Protein AF-A0A2N0QKS2-F1 (afdb_monomer_lite)

Foldseek 3Di:
DVVVLVVLVVLCVDPVCVCSLVVQLVDEDEEEEEEAPPCVPVVVVVVVVVVVSCVVSNHHDHYYAYAHDDDPPRSVVGPVRVVVVVVVVVVVVVVVVVVVVD

Structure (mmCIF, N/CA/C/O backbone):
data_AF-A0A2N0QKS2-F1
#
_entry.id   AF-A0A2N0QKS2-F1
#
loop_
_atom_site.group_PDB
_atom_site.id
_atom_site.type_symbol
_atom_site.label_atom_id
_atom_site.label_alt_id
_atom_site.label_comp_id
_atom_site.label_asym_id
_atom_site.label_entity_id
_atom_site.label_seq_id
_atom_site.pdbx_PDB_ins_code
_atom_site.Cartn_x
_atom_site.Cartn_y
_atom_site.Cartn_z
_atom_site.occupancy
_atom_site.B_iso_or_equiv
_atom_site.auth_seq_id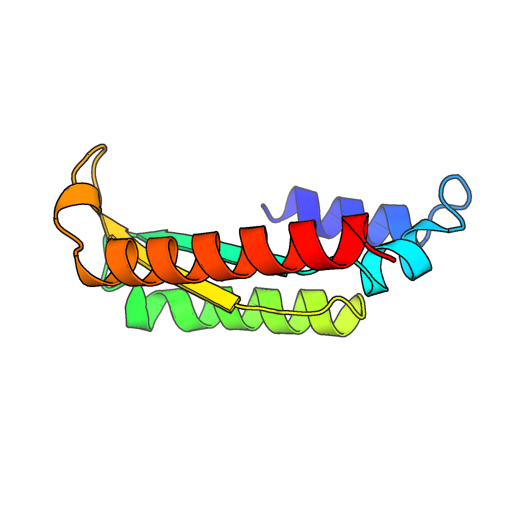
_atom_site.auth_comp_id
_atom_site.auth_asym_id
_atom_site.auth_atom_id
_atom_site.pdbx_PDB_model_num
ATOM 1 N N . MET A 1 1 ? -2.528 11.658 -5.641 1.00 73.00 1 MET A N 1
ATOM 2 C CA . MET A 1 1 ? -2.189 10.320 -6.180 1.00 73.00 1 MET A CA 1
ATOM 3 C C . MET A 1 1 ? -2.278 10.232 -7.700 1.00 73.00 1 MET A C 1
ATOM 5 O O . MET A 1 1 ? -1.273 9.865 -8.289 1.00 73.00 1 MET A O 1
ATOM 9 N N . LYS A 1 2 ? -3.390 10.608 -8.359 1.00 79.94 2 LYS A N 1
ATOM 10 C CA . LYS A 1 2 ? -3.514 10.517 -9.835 1.00 79.94 2 LYS A CA 1
ATOM 11 C C . LYS A 1 2 ? -2.339 11.149 -10.598 1.00 79.94 2 LYS A C 1
ATOM 13 O O . LYS A 1 2 ? -1.705 10.478 -11.403 1.00 79.94 2 LYS A O 1
ATOM 18 N N . ASN A 1 3 ? -1.964 12.372 -10.221 1.00 81.44 3 ASN A N 1
ATOM 19 C CA . ASN A 1 3 ? -0.824 13.079 -10.816 1.00 81.44 3 ASN A CA 1
ATOM 20 C C . ASN A 1 3 ? 0.511 12.330 -10.669 1.00 81.44 3 ASN A C 1
ATOM 22 O O . ASN A 1 3 ? 1.390 12.492 -11.504 1.00 81.44 3 ASN A O 1
ATOM 26 N N . MET A 1 4 ? 0.685 11.531 -9.611 1.00 81.19 4 MET A N 1
ATOM 27 C CA . MET A 1 4 ? 1.908 10.753 -9.401 1.00 81.19 4 MET A CA 1
ATOM 28 C C . MET A 1 4 ? 1.990 9.599 -10.401 1.00 81.19 4 MET A C 1
ATOM 30 O O . MET A 1 4 ? 3.010 9.443 -11.060 1.00 81.19 4 MET A O 1
ATOM 34 N N . ILE A 1 5 ? 0.900 8.841 -10.563 1.00 78.75 5 ILE A N 1
ATOM 35 C CA . ILE A 1 5 ? 0.823 7.733 -11.528 1.00 78.75 5 ILE A CA 1
ATOM 36 C C . ILE A 1 5 ? 1.013 8.236 -12.962 1.00 78.75 5 ILE A C 1
ATOM 38 O O . ILE A 1 5 ? 1.756 7.633 -13.738 1.00 78.75 5 ILE A O 1
ATOM 42 N N . ASP A 1 6 ? 0.410 9.376 -13.297 1.00 83.12 6 ASP A N 1
ATOM 43 C CA . ASP A 1 6 ? 0.561 9.981 -14.622 1.00 83.12 6 ASP A CA 1
ATOM 44 C C . ASP A 1 6 ? 2.006 10.408 -14.887 1.00 83.12 6 ASP A C 1
ATOM 46 O O . ASP A 1 6 ? 2.548 10.138 -15.959 1.00 83.12 6 ASP A O 1
ATOM 50 N N . ARG A 1 7 ? 2.663 11.009 -13.888 1.00 85.12 7 ARG A N 1
ATOM 51 C CA . ARG A 1 7 ? 4.071 11.410 -13.984 1.00 85.12 7 ARG A CA 1
ATOM 52 C C . ARG A 1 7 ? 5.013 10.215 -14.083 1.00 85.12 7 ARG A C 1
ATOM 54 O O . ARG A 1 7 ? 5.922 10.259 -14.901 1.00 85.12 7 ARG A O 1
ATOM 61 N N . ILE A 1 8 ? 4.787 9.143 -13.321 1.00 81.25 8 ILE A N 1
ATOM 62 C CA . ILE A 1 8 ? 5.575 7.903 -13.439 1.00 81.25 8 ILE A CA 1
ATOM 63 C C . ILE A 1 8 ? 5.407 7.311 -14.844 1.00 81.25 8 ILE A C 1
ATOM 65 O O . ILE A 1 8 ? 6.390 6.962 -15.494 1.00 81.25 8 ILE A O 1
ATOM 69 N N . SER A 1 9 ? 4.177 7.290 -15.360 1.00 80.56 9 SER A N 1
ATOM 70 C CA . SER A 1 9 ? 3.889 6.813 -16.717 1.00 80.56 9 SER A CA 1
ATOM 71 C C . SER A 1 9 ? 4.581 7.656 -17.794 1.00 80.56 9 SER A C 1
ATOM 73 O O . SER A 1 9 ? 5.026 7.120 -18.808 1.00 80.56 9 SER A O 1
ATOM 75 N N . GLN A 1 10 ? 4.676 8.977 -17.607 1.00 86.38 10 GLN A N 1
ATOM 76 C CA . GLN A 1 10 ? 5.454 9.859 -18.483 1.00 86.38 10 GLN A CA 1
ATOM 77 C C . GLN A 1 10 ? 6.958 9.583 -18.371 1.00 86.38 10 GLN A C 1
ATOM 79 O O . GLN A 1 10 ? 7.607 9.400 -19.396 1.00 86.38 10 GLN A O 1
ATOM 84 N N . ALA A 1 11 ? 7.489 9.484 -17.150 1.00 86.69 11 ALA A N 1
ATOM 85 C CA . ALA A 1 11 ? 8.914 9.290 -16.889 1.00 86.69 11 ALA A CA 1
ATOM 86 C C . ALA A 1 11 ? 9.462 7.982 -17.483 1.00 86.69 11 ALA A C 1
ATOM 88 O O . ALA A 1 11 ? 10.589 7.953 -17.958 1.00 86.69 11 ALA A O 1
ATOM 89 N N . ILE A 1 12 ? 8.658 6.917 -17.531 1.00 86.38 12 ILE A N 1
ATOM 90 C CA . ILE A 1 12 ? 9.046 5.628 -18.138 1.00 86.38 12 ILE A CA 1
ATOM 91 C C . ILE A 1 12 ? 9.318 5.732 -19.643 1.00 86.38 12 ILE A C 1
ATOM 93 O O . ILE A 1 12 ? 10.034 4.901 -20.198 1.00 86.38 12 ILE A O 1
ATOM 97 N N . ARG A 1 13 ? 8.733 6.728 -20.314 1.00 85.88 13 ARG A N 1
ATOM 98 C CA . ARG A 1 13 ? 8.929 6.993 -21.748 1.00 85.88 13 ARG A CA 1
ATOM 99 C C . ARG A 1 13 ? 9.934 8.116 -22.004 1.00 85.88 13 ARG A C 1
ATOM 101 O O . ARG A 1 13 ? 10.206 8.435 -23.158 1.00 85.88 13 ARG A O 1
ATOM 108 N N . ASP A 1 14 ? 10.444 8.736 -20.948 1.00 90.19 14 ASP A N 1
ATOM 109 C CA . ASP A 1 14 ? 11.351 9.867 -21.038 1.00 90.19 14 ASP A CA 1
ATOM 110 C C . ASP A 1 14 ? 12.788 9.367 -21.226 1.00 90.19 14 ASP A C 1
ATOM 112 O O . ASP A 1 14 ? 13.313 8.599 -20.419 1.00 90.19 14 ASP A O 1
ATOM 116 N N . GLN A 1 15 ? 13.440 9.831 -22.292 1.00 89.94 15 GLN A N 1
ATOM 117 C CA . GLN A 1 15 ? 14.808 9.437 -22.637 1.00 89.94 15 GLN A CA 1
ATOM 118 C C . GLN A 1 15 ? 15.835 9.848 -21.574 1.00 89.94 15 GLN A C 1
ATOM 120 O O . GLN A 1 15 ? 16.922 9.279 -21.529 1.00 89.94 15 GLN A O 1
ATOM 125 N N . ARG A 1 16 ? 15.495 10.796 -20.691 1.00 93.25 16 ARG A N 1
ATOM 126 C CA . ARG A 1 16 ? 16.335 11.184 -19.548 1.00 93.25 16 ARG A CA 1
ATOM 127 C C . ARG A 1 16 ? 16.439 10.086 -18.486 1.00 93.25 16 ARG A C 1
ATOM 129 O O . ARG A 1 16 ? 17.354 10.130 -17.668 1.00 93.25 16 ARG A O 1
ATOM 136 N N . TYR A 1 17 ? 15.533 9.104 -18.496 1.00 90.25 17 TYR A N 1
ATOM 137 C CA . TYR A 1 17 ? 15.481 8.012 -17.522 1.00 90.25 17 TYR A CA 1
ATOM 138 C C . TYR A 1 17 ? 15.424 6.632 -18.205 1.00 90.25 17 TYR A C 1
ATOM 140 O O . TYR A 1 17 ? 14.483 5.866 -17.980 1.00 90.25 17 TYR A O 1
ATOM 148 N N . PRO A 1 18 ? 16.435 6.262 -19.012 1.00 89.12 18 PRO A N 1
ATOM 149 C CA . PRO A 1 18 ? 16.374 5.076 -19.872 1.00 89.12 18 PRO A CA 1
ATOM 150 C C . PRO A 1 18 ? 16.216 3.762 -19.087 1.00 89.12 18 PRO A C 1
ATOM 152 O O . PRO A 1 18 ? 15.575 2.826 -19.559 1.00 89.12 18 PRO A O 1
ATOM 155 N N . ASN A 1 19 ? 16.736 3.712 -17.857 1.00 91.56 19 ASN A N 1
ATOM 156 C CA . ASN A 1 19 ? 16.722 2.515 -17.010 1.00 91.56 19 ASN A CA 1
ATOM 157 C C . ASN A 1 19 ? 15.531 2.462 -16.043 1.00 91.56 19 ASN A C 1
ATOM 159 O O . ASN A 1 19 ? 15.383 1.485 -15.311 1.00 91.56 19 ASN A O 1
ATOM 163 N N . LEU A 1 20 ? 14.678 3.494 -16.012 1.00 89.75 20 LEU A N 1
ATOM 164 C CA . LEU A 1 20 ? 13.595 3.582 -15.031 1.00 89.75 20 LEU A CA 1
ATOM 165 C C . LEU A 1 20 ? 12.613 2.420 -15.171 1.00 89.75 20 LEU A C 1
ATOM 167 O O . LEU A 1 20 ? 12.219 1.831 -14.171 1.00 89.75 20 LEU A O 1
ATOM 171 N N . LYS A 1 21 ? 12.253 2.055 -16.406 1.00 87.81 21 LYS A N 1
ATOM 172 C CA . LYS A 1 21 ? 11.331 0.942 -16.661 1.00 87.81 21 LYS A CA 1
ATOM 173 C C . LYS A 1 21 ? 11.846 -0.374 -16.080 1.00 87.81 21 LYS A C 1
ATOM 175 O O . LYS A 1 21 ? 11.065 -1.115 -15.498 1.00 87.81 21 LYS A O 1
ATOM 180 N N . GLU A 1 22 ? 13.135 -0.661 -16.251 1.00 91.44 22 GLU A N 1
ATOM 181 C CA . GLU A 1 22 ? 13.735 -1.900 -15.752 1.00 91.44 22 GLU A CA 1
ATOM 182 C C . GLU A 1 22 ? 13.880 -1.870 -14.233 1.00 91.44 22 GLU A C 1
ATOM 184 O O . GLU A 1 22 ? 13.539 -2.837 -13.560 1.00 91.44 22 GLU A O 1
ATOM 189 N N . HIS A 1 23 ? 14.285 -0.723 -13.682 1.00 91.31 23 HIS A N 1
ATOM 190 C CA . HIS A 1 23 ? 14.367 -0.535 -12.240 1.00 91.31 23 HIS A CA 1
ATOM 191 C C . HIS A 1 23 ? 13.016 -0.769 -11.553 1.00 91.31 23 HIS A C 1
ATOM 193 O O . HIS A 1 23 ? 12.956 -1.483 -10.561 1.00 91.31 23 HIS A O 1
ATOM 199 N N . LEU A 1 24 ? 11.916 -0.235 -12.095 1.00 90.50 24 LEU A N 1
ATOM 200 C CA . LEU A 1 24 ? 10.589 -0.383 -11.487 1.00 90.50 24 LEU A CA 1
ATOM 201 C C . LEU A 1 24 ? 10.142 -1.847 -11.351 1.00 90.50 24 LEU A C 1
ATOM 203 O O . LEU A 1 24 ? 9.434 -2.165 -10.398 1.00 90.50 24 LEU A O 1
ATOM 207 N N . LYS A 1 25 ? 10.599 -2.752 -12.225 1.00 91.75 25 LYS A N 1
ATOM 208 C CA . LYS A 1 25 ? 10.291 -4.189 -12.124 1.00 91.75 25 LYS A CA 1
ATOM 209 C C . LYS A 1 25 ? 10.866 -4.852 -10.873 1.00 91.75 25 LYS A C 1
ATOM 211 O O . LYS A 1 25 ? 10.385 -5.905 -10.471 1.00 91.75 25 LYS A O 1
ATOM 216 N N . THR A 1 26 ? 11.890 -4.259 -10.262 1.00 91.06 26 THR A N 1
ATOM 217 C CA . THR A 1 26 ? 12.537 -4.786 -9.049 1.00 91.06 26 THR A CA 1
ATOM 218 C C . THR A 1 26 ? 12.012 -4.130 -7.768 1.00 91.06 26 THR A C 1
ATOM 220 O O . THR A 1 26 ? 12.403 -4.504 -6.655 1.00 91.06 26 THR A O 1
ATOM 223 N N . VAL A 1 27 ? 11.120 -3.143 -7.894 1.00 91.38 27 VAL A N 1
ATOM 224 C CA . VAL A 1 27 ? 10.557 -2.399 -6.766 1.00 91.38 27 VAL A CA 1
ATOM 225 C C . VAL A 1 27 ? 9.300 -3.104 -6.261 1.00 91.38 27 VAL A C 1
ATOM 227 O O . VAL A 1 27 ? 8.271 -3.105 -6.928 1.00 91.38 27 VAL A O 1
ATOM 230 N N . GLU A 1 28 ? 9.369 -3.659 -5.051 1.00 93.19 28 GLU A N 1
ATOM 231 C CA . GLU A 1 28 ? 8.201 -4.203 -4.343 1.00 93.19 28 GLU A CA 1
ATOM 232 C C . GLU A 1 28 ? 7.218 -3.076 -4.008 1.00 93.19 28 GLU A C 1
ATOM 234 O O . GLU A 1 28 ? 7.621 -2.035 -3.475 1.00 93.19 28 GLU A O 1
ATOM 239 N N . THR A 1 29 ? 5.928 -3.272 -4.290 1.00 93.81 29 THR A N 1
ATOM 240 C CA . THR A 1 29 ? 4.908 -2.241 -4.057 1.00 93.81 29 THR A CA 1
ATOM 241 C C . THR A 1 29 ? 3.873 -2.666 -3.027 1.00 93.81 29 THR A C 1
ATOM 243 O O . THR A 1 29 ? 3.313 -3.762 -3.064 1.00 93.81 29 THR A O 1
ATOM 246 N N . PHE A 1 30 ? 3.576 -1.741 -2.116 1.00 96.12 30 PHE A N 1
ATOM 247 C CA . PHE A 1 30 ? 2.570 -1.905 -1.077 1.00 96.12 30 PHE A CA 1
ATOM 248 C C . PHE A 1 30 ? 1.612 -0.715 -1.084 1.00 96.12 30 PHE A C 1
ATOM 250 O O . PHE A 1 30 ? 2.029 0.425 -1.295 1.00 96.12 30 PHE A O 1
ATOM 257 N N . VAL A 1 31 ? 0.326 -0.961 -0.828 1.00 96.81 31 VAL A N 1
ATOM 258 C CA . VAL A 1 31 ? -0.696 0.097 -0.760 1.00 96.81 31 VAL A CA 1
ATOM 259 C C . VAL A 1 31 ? -1.312 0.153 0.631 1.00 96.81 31 VAL A C 1
ATOM 261 O O . VAL A 1 31 ? -1.836 -0.838 1.129 1.00 96.81 31 VAL A O 1
ATOM 264 N N . VAL A 1 32 ? -1.318 1.335 1.244 1.00 97.62 32 VAL A N 1
ATOM 265 C CA . VAL A 1 32 ? -2.034 1.586 2.499 1.00 97.62 32 VAL A CA 1
ATOM 266 C C . VAL A 1 32 ? -3.115 2.625 2.236 1.00 97.62 32 VAL A C 1
ATOM 268 O O . VAL A 1 32 ? -2.820 3.744 1.820 1.00 97.62 32 VAL A O 1
ATOM 271 N N . ALA A 1 33 ? -4.369 2.252 2.475 1.00 97.06 33 ALA A N 1
ATOM 272 C CA . ALA A 1 33 ? -5.523 3.126 2.315 1.00 97.06 33 ALA A CA 1
ATOM 273 C C . ALA A 1 33 ? -6.320 3.201 3.620 1.00 97.06 33 ALA A C 1
ATOM 275 O O . ALA A 1 33 ? -6.472 2.204 4.322 1.00 97.06 33 ALA A O 1
ATOM 276 N N . VAL A 1 34 ? -6.854 4.379 3.941 1.00 97.31 34 VAL A N 1
ATOM 277 C CA . VAL A 1 34 ? -7.709 4.596 5.115 1.00 97.31 34 VAL A CA 1
ATOM 278 C C . VAL A 1 34 ? -8.946 5.375 4.688 1.00 97.31 34 VAL A C 1
ATOM 280 O O . VAL A 1 34 ? -8.830 6.353 3.951 1.00 97.31 34 VAL A O 1
ATOM 283 N N . GLY A 1 35 ? -10.125 4.950 5.141 1.00 96.88 35 GLY A N 1
ATOM 284 C CA . GLY A 1 35 ? -11.381 5.650 4.863 1.00 96.88 35 GLY A CA 1
ATOM 285 C C . GLY A 1 35 ? -12.411 5.513 5.982 1.00 96.88 35 GLY A C 1
ATOM 286 O O . GLY A 1 35 ? -12.347 4.596 6.796 1.00 96.88 35 GLY A O 1
ATOM 287 N N . GLY A 1 36 ? -13.380 6.426 6.028 1.00 96.25 36 GLY A N 1
ATOM 288 C CA . GLY A 1 36 ? -14.428 6.428 7.057 1.00 96.25 36 GLY A CA 1
ATOM 289 C C . GLY A 1 36 ? -15.648 5.564 6.720 1.00 96.25 36 GLY A C 1
ATOM 290 O O . GLY A 1 36 ? -16.279 4.984 7.606 1.00 96.25 36 GLY A O 1
ATOM 291 N N . ASP A 1 37 ? -15.958 5.439 5.429 1.00 95.12 37 ASP A N 1
ATOM 292 C CA . ASP A 1 37 ? -17.190 4.834 4.922 1.00 95.12 37 ASP A CA 1
ATOM 293 C C . ASP A 1 37 ? -16.934 3.429 4.362 1.00 95.12 37 ASP A C 1
ATOM 295 O O . ASP A 1 37 ? -16.479 3.268 3.232 1.00 95.12 37 ASP A O 1
ATOM 299 N N . ASN A 1 38 ? -17.187 2.411 5.194 1.00 94.31 38 ASN A N 1
ATOM 300 C CA . ASN A 1 38 ? -17.025 0.983 4.889 1.00 94.31 38 ASN A CA 1
ATOM 301 C C . ASN A 1 38 ? -15.832 0.654 3.951 1.00 94.31 38 ASN A C 1
ATOM 303 O O . ASN A 1 38 ? -16.003 0.020 2.900 1.00 94.31 38 ASN A O 1
ATOM 307 N N . PRO A 1 39 ? -14.607 1.086 4.303 1.00 96.81 39 PRO A N 1
ATOM 308 C CA . PRO A 1 39 ? -13.491 1.130 3.360 1.00 96.81 39 PRO A CA 1
ATOM 309 C C . PRO A 1 39 ? -13.036 -0.261 2.916 1.00 96.81 39 PRO A C 1
ATOM 311 O O . PRO A 1 39 ? -12.557 -0.409 1.799 1.00 96.81 39 PRO A O 1
ATOM 314 N N . ARG A 1 40 ? -13.230 -1.306 3.732 1.00 96.25 40 ARG A N 1
ATOM 315 C CA . ARG A 1 40 ? -12.820 -2.681 3.390 1.00 96.25 40 ARG A CA 1
ATOM 316 C C . ARG A 1 40 ? -13.583 -3.271 2.202 1.00 96.25 40 ARG A C 1
ATOM 318 O O . ARG A 1 40 ? -13.086 -4.203 1.589 1.00 96.25 40 ARG A O 1
ATOM 325 N N . ILE A 1 41 ? -14.756 -2.723 1.880 1.00 97.12 41 ILE A N 1
ATOM 326 C CA . ILE A 1 41 ? -15.529 -3.081 0.685 1.00 97.12 41 ILE A CA 1
ATOM 327 C C . ILE A 1 41 ? -15.403 -1.976 -0.362 1.00 97.12 41 ILE A C 1
ATOM 329 O O . ILE A 1 41 ? -14.983 -2.228 -1.489 1.00 97.12 41 ILE A O 1
ATOM 333 N N . LYS A 1 42 ? -15.699 -0.726 0.019 1.00 97.44 42 LYS A N 1
ATOM 334 C CA . LYS A 1 42 ? -15.718 0.414 -0.911 1.00 97.44 42 LYS A CA 1
ATOM 335 C C . LYS A 1 42 ? -14.332 0.799 -1.441 1.00 97.44 42 LYS A C 1
ATOM 337 O O . LYS A 1 42 ? -14.236 1.436 -2.482 1.00 97.44 42 LYS A O 1
ATOM 342 N N . GLY A 1 43 ? -13.264 0.403 -0.754 1.00 96.62 43 GLY A N 1
ATOM 343 C CA . GLY A 1 43 ? -11.878 0.614 -1.167 1.00 96.62 43 GLY A CA 1
ATOM 344 C C . GLY A 1 43 ? -11.319 -0.475 -2.084 1.00 96.62 43 GLY A C 1
ATOM 345 O O . GLY A 1 43 ? -10.252 -0.275 -2.656 1.00 96.62 43 GLY A O 1
ATOM 346 N N . LEU A 1 44 ? -12.009 -1.607 -2.276 1.00 97.50 44 LEU A N 1
ATOM 347 C CA . LEU A 1 44 ? -11.521 -2.676 -3.160 1.00 97.50 44 LEU A CA 1
ATOM 348 C C . LEU A 1 44 ? -11.327 -2.215 -4.617 1.00 97.50 44 LEU A C 1
ATOM 350 O O . LEU A 1 44 ? -10.280 -2.535 -5.181 1.00 97.50 44 LEU A O 1
ATOM 354 N N . PRO A 1 45 ? -12.226 -1.404 -5.218 1.00 97.06 45 PRO A N 1
ATOM 355 C CA . PRO A 1 45 ? -11.993 -0.854 -6.554 1.00 97.06 45 PRO A CA 1
ATOM 356 C C . PRO A 1 45 ? -10.712 -0.011 -6.655 1.00 97.06 45 PRO A C 1
ATOM 358 O O . PRO A 1 45 ? -10.015 -0.073 -7.665 1.00 97.06 45 PRO A O 1
ATOM 361 N N . LEU A 1 46 ? -10.352 0.731 -5.598 1.00 95.31 46 LEU A N 1
ATOM 362 C CA . LEU A 1 46 ? -9.098 1.494 -5.547 1.00 95.31 46 LEU A CA 1
ATOM 363 C C . LEU A 1 46 ? -7.880 0.559 -5.564 1.00 95.31 46 LEU A C 1
ATOM 365 O O . LEU A 1 46 ? -6.934 0.788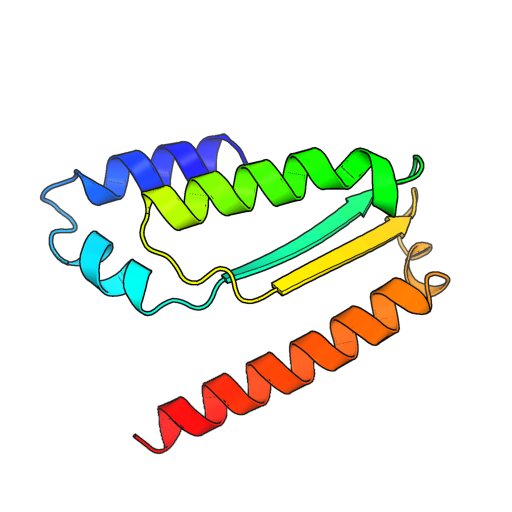 -6.314 1.00 95.31 46 LEU A O 1
ATOM 369 N N . ILE A 1 47 ? -7.907 -0.509 -4.764 1.00 97.00 47 ILE A N 1
ATOM 370 C CA . ILE A 1 47 ? -6.838 -1.517 -4.753 1.00 97.00 47 ILE A CA 1
ATOM 371 C C . ILE A 1 47 ? -6.712 -2.197 -6.121 1.00 97.00 47 ILE A C 1
ATOM 373 O O . ILE A 1 47 ? -5.604 -2.394 -6.616 1.00 97.00 47 ILE A O 1
ATOM 377 N N . GLN A 1 48 ? -7.835 -2.501 -6.770 1.00 96.56 48 GLN A N 1
ATOM 378 C CA . GLN A 1 48 ? -7.839 -3.094 -8.103 1.00 96.56 48 GLN A CA 1
ATOM 379 C C . GLN A 1 48 ? -7.272 -2.141 -9.168 1.00 96.56 48 GLN A C 1
ATOM 381 O O . GLN A 1 48 ? -6.512 -2.572 -10.034 1.00 96.56 48 GLN A O 1
ATOM 386 N N . GLN A 1 49 ? -7.553 -0.839 -9.071 1.00 94.50 49 GLN A N 1
ATOM 387 C CA . GLN A 1 49 ? -6.935 0.168 -9.937 1.00 94.50 49 GLN A CA 1
ATOM 388 C C . GLN A 1 49 ? -5.407 0.206 -9.772 1.00 94.50 49 GLN A C 1
ATOM 390 O O . GLN A 1 49 ? -4.684 0.290 -10.769 1.00 94.50 49 GLN A O 1
ATOM 395 N N . PHE A 1 50 ? -4.906 0.120 -8.535 1.00 94.44 50 PHE A N 1
ATOM 396 C CA . PHE A 1 50 ? -3.468 0.004 -8.284 1.00 94.44 50 PHE A CA 1
ATOM 397 C C . PHE A 1 50 ? -2.894 -1.268 -8.890 1.00 94.44 50 PHE A C 1
ATOM 399 O O . PHE A 1 50 ? -1.879 -1.186 -9.573 1.00 94.44 50 PHE A O 1
ATOM 406 N N . LYS A 1 51 ? -3.577 -2.407 -8.734 1.00 95.12 51 LYS A N 1
ATOM 407 C CA . LYS A 1 51 ? -3.164 -3.657 -9.372 1.00 95.12 51 LYS A CA 1
ATOM 408 C C . LYS A 1 51 ? -2.989 -3.489 -10.885 1.00 95.12 51 LYS A C 1
ATOM 410 O O . LYS A 1 51 ? -1.913 -3.779 -11.386 1.00 95.12 51 LYS A O 1
ATOM 415 N N . TYR A 1 52 ? -3.985 -2.960 -11.598 1.00 93.94 52 TYR A N 1
ATOM 416 C CA . TYR A 1 52 ? -3.863 -2.750 -13.047 1.00 93.94 52 TYR A CA 1
ATOM 417 C C . TYR A 1 52 ? -2.745 -1.778 -13.420 1.00 93.94 52 TYR A C 1
ATOM 419 O O . TYR A 1 52 ? -2.073 -1.958 -14.433 1.00 93.94 52 TYR A O 1
ATOM 427 N N . THR A 1 53 ? -2.529 -0.755 -12.593 1.00 90.00 53 THR A N 1
ATOM 428 C CA . THR A 1 53 ? -1.433 0.194 -12.794 1.00 90.00 53 THR A CA 1
ATOM 429 C C . THR A 1 53 ? -0.084 -0.506 -12.652 1.00 90.00 53 THR A C 1
ATOM 431 O O . THR A 1 53 ? 0.761 -0.376 -13.529 1.00 90.00 53 THR A O 1
ATOM 434 N N . PHE A 1 54 ? 0.123 -1.275 -11.585 1.00 92.06 54 PHE A N 1
ATOM 435 C CA . PHE A 1 54 ? 1.374 -1.993 -11.352 1.00 92.06 54 PHE A CA 1
ATOM 436 C C . PHE A 1 54 ? 1.606 -3.092 -12.390 1.00 92.06 54 PHE A C 1
ATOM 438 O O . PHE A 1 54 ? 2.713 -3.183 -12.913 1.00 92.06 54 PHE A O 1
ATOM 445 N N . ASP A 1 55 ? 0.561 -3.824 -12.790 1.00 91.88 55 ASP A N 1
ATOM 446 C CA . ASP A 1 55 ? 0.626 -4.812 -13.871 1.00 91.88 55 ASP A CA 1
ATOM 447 C C . ASP A 1 55 ? 1.085 -4.153 -15.191 1.00 91.88 55 ASP A C 1
ATOM 449 O O . ASP A 1 55 ? 2.002 -4.644 -15.846 1.00 91.88 55 ASP A O 1
ATOM 453 N N . PHE A 1 56 ? 0.527 -2.989 -15.555 1.00 88.12 56 PHE A N 1
ATOM 454 C CA . PHE A 1 56 ? 0.951 -2.239 -16.748 1.00 88.12 56 PHE A CA 1
ATOM 455 C C . PHE A 1 56 ? 2.428 -1.814 -16.691 1.00 88.12 56 PHE A C 1
ATOM 457 O O . PHE A 1 56 ? 3.129 -1.810 -17.706 1.00 88.12 56 PHE A O 1
ATOM 464 N N . LEU A 1 57 ? 2.914 -1.464 -15.499 1.00 87.31 57 LEU A N 1
ATOM 465 C CA . LEU A 1 57 ? 4.296 -1.043 -15.267 1.00 87.31 57 LEU A CA 1
ATOM 466 C C . LEU A 1 57 ? 5.253 -2.230 -15.039 1.00 87.31 57 LEU A C 1
ATOM 468 O O . LEU A 1 57 ? 6.455 -2.007 -14.909 1.00 87.31 57 LEU A O 1
ATOM 472 N N . ASN A 1 58 ? 4.750 -3.473 -15.038 1.00 90.19 58 ASN A N 1
ATOM 473 C CA . ASN A 1 58 ? 5.459 -4.693 -14.627 1.00 90.19 58 ASN A CA 1
ATOM 474 C C . ASN A 1 58 ? 6.079 -4.604 -13.222 1.00 90.19 58 ASN A C 1
ATOM 476 O O . ASN A 1 58 ? 7.161 -5.132 -12.981 1.00 90.19 58 ASN A O 1
ATOM 480 N N . MET A 1 59 ? 5.404 -3.919 -12.304 1.00 93.12 59 MET A N 1
ATOM 481 C CA . MET A 1 59 ? 5.833 -3.788 -10.915 1.00 93.12 59 MET A CA 1
ATOM 482 C C . MET A 1 59 ? 5.185 -4.885 -10.054 1.00 93.12 59 MET A C 1
ATOM 484 O O . MET A 1 59 ? 3.971 -5.086 -10.157 1.00 93.12 59 MET A O 1
ATOM 488 N N . PRO A 1 60 ? 5.936 -5.567 -9.172 1.00 93.56 60 PRO A N 1
ATOM 489 C CA . PRO A 1 60 ? 5.368 -6.509 -8.212 1.00 93.56 60 PRO A CA 1
ATOM 490 C C . PRO A 1 60 ? 4.364 -5.827 -7.275 1.00 93.56 60 PRO A C 1
ATOM 492 O O . PRO A 1 60 ? 4.725 -4.887 -6.563 1.00 93.56 60 PRO A O 1
ATOM 495 N N . PHE A 1 61 ? 3.111 -6.301 -7.243 1.00 95.69 61 PHE A N 1
ATOM 496 C CA . PHE A 1 61 ? 2.122 -5.862 -6.253 1.00 95.69 61 PHE A CA 1
ATOM 497 C C . PHE A 1 61 ? 2.085 -6.808 -5.052 1.00 95.69 61 PHE A C 1
ATOM 499 O O . PHE A 1 61 ? 1.403 -7.832 -5.065 1.00 95.69 61 PHE A O 1
ATOM 506 N N . THR A 1 62 ? 2.837 -6.449 -4.017 1.00 95.12 62 THR A N 1
ATOM 507 C CA . THR A 1 62 ? 3.231 -7.343 -2.922 1.00 95.12 62 THR A CA 1
ATOM 508 C C . THR A 1 62 ? 2.188 -7.417 -1.809 1.00 95.12 62 THR A C 1
ATOM 510 O O . THR A 1 62 ? 2.045 -8.446 -1.151 1.00 95.12 62 THR A O 1
ATOM 513 N N . GLY A 1 63 ? 1.417 -6.350 -1.591 1.00 95.88 63 GLY A N 1
ATOM 514 C CA . GLY A 1 63 ? 0.332 -6.383 -0.614 1.00 95.88 63 GLY A CA 1
ATOM 515 C C . GLY A 1 63 ? -0.366 -5.051 -0.384 1.00 95.88 63 GLY A C 1
ATOM 516 O O . GLY A 1 63 ? 0.050 -3.999 -0.869 1.00 95.88 63 GLY A O 1
ATOM 517 N N . TYR A 1 64 ? -1.445 -5.085 0.397 1.00 97.94 64 TYR A N 1
ATOM 518 C CA . TYR A 1 64 ? -2.175 -3.880 0.773 1.00 97.94 64 TYR A CA 1
ATOM 519 C C . TYR A 1 64 ? -2.811 -3.974 2.164 1.00 97.94 64 TYR A C 1
ATOM 521 O O . TYR A 1 64 ? -3.040 -5.061 2.691 1.00 97.94 64 TYR A O 1
ATOM 529 N N . VAL A 1 65 ? -3.109 -2.813 2.748 1.00 98.38 65 VAL A N 1
ATOM 530 C CA . VAL A 1 65 ? -3.859 -2.644 4.002 1.00 98.38 65 VAL A CA 1
ATOM 531 C C . VAL A 1 65 ? -4.985 -1.649 3.759 1.00 98.38 65 VAL A C 1
ATOM 533 O O . VAL A 1 65 ? -4.761 -0.579 3.188 1.00 98.38 65 VAL A O 1
ATOM 536 N N . ILE A 1 66 ? -6.187 -1.980 4.236 1.00 98.38 66 ILE A N 1
ATOM 537 C CA . ILE A 1 66 ? -7.322 -1.054 4.258 1.00 98.38 66 ILE A CA 1
ATOM 538 C C . ILE A 1 66 ? -7.769 -0.828 5.702 1.00 98.38 66 ILE A C 1
ATOM 540 O O . ILE A 1 66 ? -8.318 -1.726 6.343 1.00 98.38 66 ILE A O 1
ATOM 544 N N . GLY A 1 67 ? -7.565 0.393 6.189 1.00 98.19 67 GLY A N 1
ATOM 545 C CA . GLY A 1 67 ? -7.991 0.846 7.508 1.00 98.19 67 GLY A CA 1
ATOM 546 C C . GLY A 1 67 ? -9.302 1.621 7.503 1.00 98.19 67 GLY A C 1
ATOM 547 O O . GLY A 1 67 ? -9.657 2.287 6.528 1.00 98.19 67 GLY A O 1
ATOM 548 N N . ARG A 1 68 ? -10.015 1.558 8.627 1.00 97.88 68 ARG A N 1
ATOM 549 C CA . ARG A 1 68 ? -11.218 2.334 8.909 1.00 97.88 68 ARG A CA 1
ATOM 550 C C . ARG A 1 68 ? -10.946 3.404 9.953 1.00 97.88 68 ARG A C 1
ATOM 552 O O . ARG A 1 68 ? -10.719 3.095 11.116 1.00 97.88 68 ARG A O 1
ATOM 559 N N . ALA A 1 69 ? -11.011 4.656 9.517 1.00 97.50 69 ALA A N 1
ATOM 560 C CA . ALA A 1 69 ? -10.952 5.838 10.366 1.00 97.50 69 ALA A CA 1
ATOM 561 C C . ALA A 1 69 ? -11.465 7.053 9.587 1.00 97.50 69 ALA A C 1
ATOM 563 O O . ALA A 1 69 ? -11.233 7.166 8.383 1.00 97.50 69 ALA A O 1
ATOM 564 N N . SER A 1 70 ? -12.126 7.974 10.281 1.00 95.06 70 SER A N 1
ATOM 565 C CA . SER A 1 70 ? -12.613 9.240 9.719 1.00 95.06 70 SER A CA 1
ATOM 566 C C . SER A 1 70 ? -11.883 10.449 10.307 1.00 95.06 70 SER A C 1
ATOM 568 O O . SER A 1 70 ? -11.881 11.521 9.707 1.00 95.06 70 SER A O 1
ATOM 570 N N . LYS A 1 71 ? -11.266 10.291 11.483 1.00 95.75 71 LYS A N 1
ATOM 571 C CA . LYS A 1 71 ? -10.542 11.343 12.202 1.00 95.75 71 LYS A CA 1
ATOM 572 C C . LYS A 1 71 ? -9.105 10.916 12.524 1.00 95.75 71 LYS A C 1
ATOM 574 O O . LYS A 1 71 ? -8.824 9.720 12.653 1.00 95.75 71 LYS A O 1
ATOM 579 N N . PRO A 1 72 ? -8.179 11.874 12.714 1.00 93.75 72 PRO A N 1
ATOM 580 C CA . PRO A 1 72 ? -6.855 11.574 13.247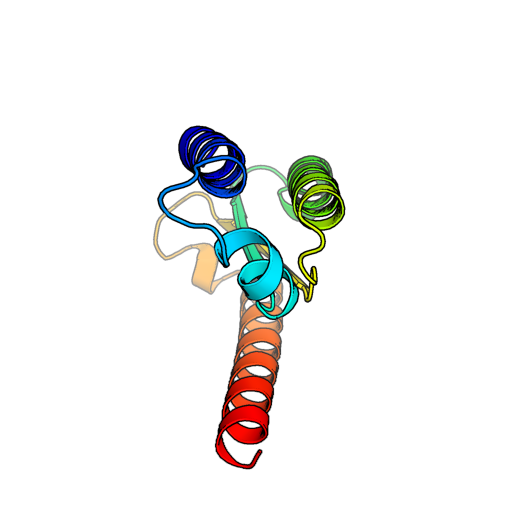 1.00 93.75 72 PRO A CA 1
ATOM 581 C C . PRO A 1 72 ? -6.944 10.748 14.536 1.00 93.75 72 PRO A C 1
ATOM 583 O O . PRO A 1 72 ? -7.847 10.951 15.346 1.00 93.75 72 PRO A O 1
ATOM 586 N N . LYS A 1 73 ? -5.994 9.829 14.733 1.00 94.38 73 LYS A N 1
ATOM 587 C CA . LYS A 1 73 ? -5.911 8.892 15.875 1.00 94.38 73 LYS A CA 1
ATOM 588 C C . LYS A 1 73 ? -7.021 7.833 15.968 1.00 94.38 73 LYS A C 1
ATOM 590 O O . LYS A 1 73 ? -6.816 6.844 16.660 1.00 94.38 73 LYS A O 1
ATOM 595 N N . GLU A 1 74 ? -8.137 7.958 15.252 1.00 97.00 74 GLU A N 1
ATOM 596 C CA . GLU A 1 74 ? -9.208 6.945 15.258 1.00 97.00 74 GLU A CA 1
ATOM 597 C C . GLU A 1 74 ? -8.720 5.589 14.723 1.00 97.00 74 GLU A C 1
ATOM 599 O O . GLU A 1 74 ? -9.129 4.542 15.215 1.00 97.00 74 GLU A O 1
ATOM 604 N N . ILE A 1 75 ? -7.747 5.603 13.804 1.00 97.31 75 ILE A N 1
ATOM 605 C CA . ILE A 1 75 ? -7.114 4.392 13.261 1.00 97.31 75 ILE A CA 1
ATOM 606 C C . ILE A 1 75 ? -6.503 3.485 14.343 1.00 97.31 75 ILE A C 1
ATOM 608 O O . ILE A 1 75 ? -6.375 2.284 14.130 1.00 97.31 75 ILE A O 1
ATOM 612 N N . LEU A 1 76 ? -6.181 4.025 15.527 1.00 97.31 76 LEU A N 1
ATOM 613 C CA . LEU A 1 76 ? -5.677 3.246 16.663 1.00 97.31 76 LEU A CA 1
ATOM 614 C C . LEU A 1 76 ? -6.699 2.218 17.183 1.00 97.31 76 LEU A C 1
ATOM 616 O O . LEU A 1 76 ? -6.328 1.261 17.858 1.00 97.31 76 LEU A O 1
ATOM 620 N N . GLN A 1 77 ? -7.982 2.410 16.870 1.00 97.12 77 GLN A N 1
ATOM 621 C CA . GLN A 1 77 ? -9.063 1.499 17.242 1.00 97.12 77 GLN A CA 1
ATOM 622 C C . GLN A 1 77 ? -9.261 0.380 16.207 1.00 97.12 77 GLN A C 1
ATOM 624 O O . GLN A 1 77 ? -9.855 -0.654 16.523 1.00 97.12 77 GLN A O 1
ATOM 629 N N . ASP A 1 78 ? -8.732 0.534 14.989 1.00 97.62 78 ASP A N 1
ATOM 630 C CA . ASP A 1 78 ? -8.803 -0.485 13.943 1.00 97.62 78 ASP A CA 1
ATOM 631 C C . ASP A 1 78 ? -7.714 -1.549 14.129 1.00 97.62 78 ASP A C 1
ATOM 633 O O . ASP A 1 78 ? -6.688 -1.579 13.446 1.00 97.62 78 ASP A O 1
ATOM 637 N N . LYS A 1 79 ? -7.962 -2.471 15.062 1.00 97.94 79 LYS A N 1
ATOM 638 C CA . LYS A 1 79 ? -7.041 -3.575 15.366 1.00 97.94 79 LYS A CA 1
ATOM 639 C C . LYS A 1 79 ? -6.721 -4.442 14.145 1.00 97.94 79 LYS A C 1
ATOM 641 O O . LYS A 1 79 ? -5.616 -4.965 14.058 1.00 97.94 79 LYS A O 1
ATOM 646 N N . VAL A 1 80 ? -7.660 -4.589 13.207 1.00 97.00 80 VAL A N 1
ATOM 647 C CA . VAL A 1 80 ? -7.454 -5.397 11.996 1.00 97.00 80 VAL A CA 1
ATOM 648 C C . VAL A 1 80 ? -6.400 -4.740 11.114 1.00 97.00 80 VAL A C 1
ATOM 650 O O . VAL A 1 80 ? -5.406 -5.380 10.774 1.00 97.00 80 VAL A O 1
ATOM 653 N N . ALA A 1 81 ? -6.576 -3.457 10.797 1.00 97.94 81 ALA A N 1
ATOM 654 C CA . ALA A 1 81 ? -5.637 -2.732 9.951 1.00 97.94 81 ALA A CA 1
ATOM 655 C C . ALA A 1 81 ? -4.264 -2.589 10.614 1.00 97.94 81 ALA A C 1
ATOM 657 O O . ALA A 1 81 ? -3.245 -2.761 9.950 1.00 97.94 81 ALA A O 1
ATOM 658 N N . LEU A 1 82 ? -4.224 -2.346 11.929 1.00 98.31 82 LEU A N 1
ATOM 659 C CA . LEU A 1 82 ? -2.970 -2.284 12.681 1.00 98.31 82 LEU A CA 1
ATOM 660 C C . LEU A 1 82 ? -2.221 -3.617 12.657 1.00 98.31 82 LEU A C 1
ATOM 662 O O . LEU A 1 82 ? -1.016 -3.624 12.421 1.00 98.31 82 LEU A O 1
ATOM 666 N N . SER A 1 83 ? -2.910 -4.743 12.860 1.00 98.31 83 SER A N 1
ATOM 667 C CA . SER A 1 83 ? -2.286 -6.066 12.777 1.00 98.31 83 SER A CA 1
ATOM 668 C C . SER A 1 83 ? -1.779 -6.370 11.367 1.00 98.31 83 SER A C 1
ATOM 670 O O . SER A 1 83 ? -0.645 -6.823 11.221 1.00 98.31 83 SER A O 1
ATOM 672 N N . GLN A 1 84 ? -2.564 -6.070 10.327 1.00 98.00 84 GLN A N 1
ATOM 673 C CA . GLN A 1 84 ? -2.131 -6.240 8.935 1.00 98.00 84 GLN A CA 1
ATOM 674 C C . GLN A 1 84 ? -0.910 -5.367 8.609 1.00 98.00 84 GLN A C 1
ATOM 676 O O . GLN A 1 84 ? 0.053 -5.857 8.028 1.00 98.00 84 GLN A O 1
ATOM 681 N N . ALA A 1 85 ? -0.907 -4.101 9.039 1.00 98.19 85 ALA A N 1
ATOM 682 C CA . ALA A 1 85 ? 0.225 -3.196 8.856 1.00 98.19 85 ALA A CA 1
ATOM 683 C C . ALA A 1 85 ? 1.478 -3.683 9.598 1.00 98.19 85 ALA A C 1
ATOM 685 O O . ALA A 1 85 ? 2.584 -3.582 9.073 1.00 98.19 85 ALA A O 1
ATOM 686 N N . ARG A 1 86 ? 1.317 -4.261 10.795 1.00 98.31 86 ARG A N 1
ATOM 687 C CA . ARG A 1 86 ? 2.428 -4.850 11.553 1.00 98.31 86 ARG A CA 1
ATOM 688 C C . ARG A 1 86 ? 3.041 -6.031 10.805 1.00 98.31 86 ARG A C 1
ATOM 690 O O . ARG A 1 86 ? 4.256 -6.077 10.658 1.00 98.31 86 ARG A O 1
ATOM 697 N N . LEU A 1 87 ? 2.211 -6.937 10.287 1.00 97.81 87 LEU A N 1
ATOM 698 C CA . LEU A 1 87 ? 2.668 -8.070 9.477 1.00 97.81 87 LEU A CA 1
ATOM 699 C C . LEU A 1 87 ? 3.368 -7.607 8.193 1.00 97.81 87 LEU A C 1
ATOM 701 O O . LEU A 1 87 ? 4.455 -8.090 7.887 1.00 97.81 87 LEU A O 1
ATOM 705 N N . MET A 1 88 ? 2.788 -6.631 7.491 1.00 97.75 88 MET A N 1
ATOM 706 C CA . MET A 1 88 ? 3.386 -6.029 6.297 1.00 97.75 88 MET A CA 1
ATOM 707 C C . MET A 1 88 ? 4.756 -5.409 6.599 1.00 97.75 88 MET A C 1
ATOM 709 O O . MET A 1 88 ? 5.707 -5.618 5.855 1.00 97.75 88 MET A O 1
ATOM 713 N N . ASN A 1 89 ? 4.894 -4.691 7.715 1.00 97.69 89 ASN A N 1
ATOM 714 C CA . ASN A 1 89 ? 6.169 -4.108 8.126 1.00 97.69 89 ASN A CA 1
ATOM 715 C C . ASN A 1 89 ? 7.244 -5.175 8.387 1.00 97.69 89 ASN A C 1
ATOM 717 O O . ASN A 1 89 ? 8.390 -5.008 7.980 1.00 97.69 89 ASN A O 1
ATOM 721 N N . GLU A 1 90 ? 6.884 -6.291 9.025 1.00 97.25 90 GLU A N 1
ATOM 722 C CA . GLU A 1 90 ? 7.819 -7.404 9.219 1.00 97.25 90 GLU A CA 1
ATOM 723 C C . GLU A 1 90 ? 8.219 -8.064 7.889 1.00 97.25 90 GLU A C 1
ATOM 725 O O . GLU A 1 90 ? 9.381 -8.427 7.712 1.00 97.25 90 GLU A O 1
ATOM 730 N N . GLN A 1 91 ? 7.301 -8.169 6.923 1.00 95.31 91 GLN A N 1
ATOM 731 C CA . GLN A 1 91 ? 7.631 -8.620 5.565 1.00 95.31 91 GLN A CA 1
ATOM 732 C C . GLN A 1 91 ? 8.613 -7.663 4.874 1.00 95.31 91 GLN A C 1
ATOM 734 O O . GLN A 1 91 ? 9.620 -8.116 4.335 1.00 95.31 91 GLN A O 1
ATOM 739 N N . ILE A 1 92 ? 8.370 -6.350 4.942 1.00 95.31 92 ILE A N 1
ATOM 740 C CA . ILE A 1 92 ? 9.245 -5.329 4.345 1.00 95.31 92 ILE A CA 1
ATOM 741 C C . ILE A 1 92 ? 10.655 -5.396 4.942 1.00 95.31 92 ILE A C 1
ATOM 743 O O . ILE A 1 92 ? 11.632 -5.398 4.198 1.00 95.31 92 ILE A O 1
ATOM 747 N N . LYS A 1 93 ?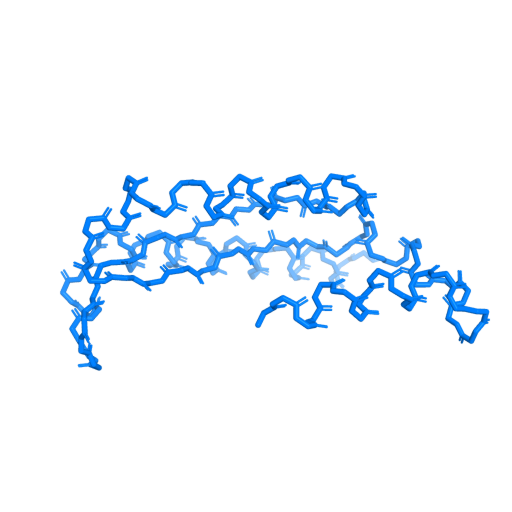 10.783 -5.516 6.268 1.00 96.56 93 LYS A N 1
ATOM 748 C CA . LYS A 1 93 ? 12.094 -5.662 6.923 1.00 96.56 93 LYS A CA 1
ATOM 749 C C . LYS A 1 93 ? 12.855 -6.889 6.429 1.00 96.56 93 LYS A C 1
ATOM 751 O O . LYS A 1 93 ? 14.042 -6.782 6.140 1.00 96.56 93 LYS A O 1
ATOM 756 N N . LYS A 1 94 ? 12.179 -8.036 6.297 1.00 95.06 94 LYS A N 1
ATOM 757 C CA . LYS A 1 94 ? 12.793 -9.263 5.765 1.00 95.06 94 LYS A CA 1
ATOM 758 C C . LYS A 1 94 ? 13.260 -9.083 4.320 1.00 95.06 94 LYS A C 1
ATOM 760 O O . LYS A 1 94 ? 14.359 -9.510 3.986 1.00 95.06 94 LYS A O 1
ATOM 765 N N . LEU A 1 95 ? 12.456 -8.418 3.485 1.00 91.69 95 LEU A N 1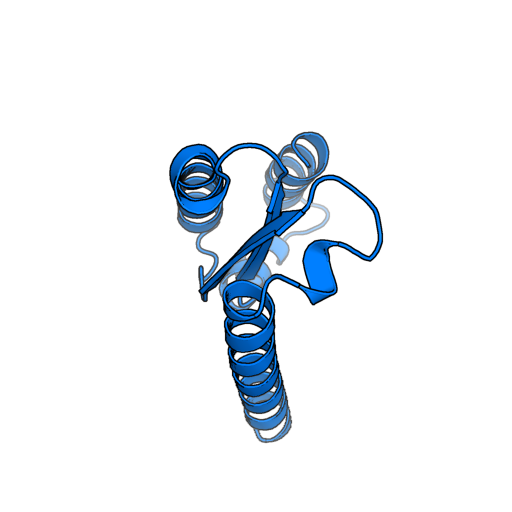
ATOM 766 C CA . LEU A 1 95 ? 12.826 -8.105 2.101 1.00 91.69 95 LEU A CA 1
ATOM 767 C C . LEU A 1 95 ? 14.081 -7.226 2.043 1.00 91.69 95 LEU A C 1
ATOM 769 O O . LEU A 1 95 ? 14.987 -7.518 1.268 1.00 91.69 95 LEU A O 1
ATOM 773 N N . ILE A 1 96 ? 14.170 -6.197 2.888 1.00 92.75 96 ILE A N 1
ATOM 774 C CA . ILE A 1 96 ? 15.353 -5.325 2.962 1.00 92.75 96 ILE A CA 1
ATOM 77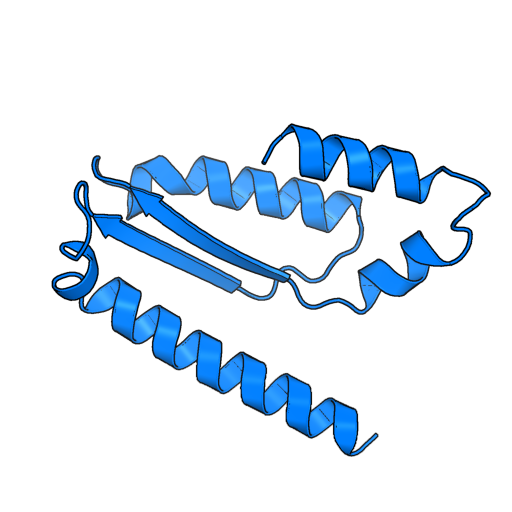5 C C . ILE A 1 96 ? 16.588 -6.128 3.388 1.00 92.75 96 ILE A C 1
ATOM 777 O O . ILE A 1 96 ? 17.593 -6.103 2.687 1.00 92.75 96 ILE A O 1
ATOM 781 N N . GLN A 1 97 ? 16.488 -6.919 4.459 1.00 94.31 97 GLN A N 1
ATOM 782 C CA . GLN A 1 97 ? 17.598 -7.751 4.944 1.00 94.31 97 GLN A CA 1
ATOM 783 C C . GLN A 1 97 ? 18.096 -8.744 3.886 1.00 94.31 97 GLN A C 1
ATOM 785 O O . GLN A 1 97 ? 19.299 -8.925 3.729 1.00 94.31 97 GLN A O 1
ATOM 790 N N . SER A 1 98 ? 17.188 -9.362 3.122 1.00 90.19 98 SER A N 1
ATOM 791 C CA . SER A 1 98 ? 17.570 -10.290 2.047 1.00 90.19 98 SER A CA 1
ATOM 792 C C . SER A 1 98 ? 18.321 -9.613 0.895 1.00 90.19 98 SER A C 1
ATOM 794 O O . SER A 1 98 ? 19.148 -10.247 0.246 1.00 90.19 98 SER A O 1
ATOM 796 N N . ARG A 1 99 ? 18.061 -8.319 0.659 1.00 85.69 99 ARG A N 1
ATOM 797 C CA . ARG A 1 99 ? 18.716 -7.523 -0.389 1.00 85.69 99 ARG A CA 1
ATOM 798 C C . ARG A 1 99 ? 20.091 -7.012 0.027 1.00 85.69 99 ARG A C 1
ATOM 800 O O . ARG A 1 99 ? 20.915 -6.789 -0.840 1.00 85.69 99 ARG A O 1
ATOM 807 N N . GLU A 1 100 ? 20.337 -6.825 1.322 1.00 81.38 100 GLU A N 1
ATOM 808 C CA . GLU A 1 100 ? 21.651 -6.418 1.845 1.00 81.38 100 GLU A CA 1
ATOM 809 C C . GLU A 1 100 ? 22.663 -7.577 1.881 1.00 81.38 100 GLU A C 1
ATOM 811 O O . GLU A 1 100 ? 23.863 -7.347 1.999 1.00 81.38 100 GLU A O 1
ATOM 816 N N . GLN A 1 101 ? 22.183 -8.821 1.796 1.00 68.31 101 GLN A N 1
ATOM 817 C CA . GLN A 1 101 ? 23.003 -10.039 1.819 1.00 68.31 101 GLN A CA 1
ATOM 818 C C . GLN A 1 101 ? 23.318 -10.601 0.420 1.00 68.31 101 GLN A C 1
ATOM 820 O O . GLN A 1 101 ? 24.055 -11.583 0.329 1.00 68.31 101 GLN A O 1
ATOM 825 N N . SER A 1 102 ? 22.748 -10.015 -0.641 1.00 56.16 102 SER A N 1
ATOM 826 C CA . SER A 1 102 ? 22.976 -10.379 -2.053 1.00 56.16 102 SER A CA 1
ATOM 827 C C . SER A 1 102 ? 23.854 -9.344 -2.744 1.00 56.16 102 SER A C 1
ATOM 829 O O . SER A 1 102 ? 24.666 -9.756 -3.599 1.00 56.16 102 SER A O 1
#

InterPro domains:
  IPR029039 Flavoprotein-like superfamily [G3DSA:3.40.50.360] (1-95)
  IPR029039 Flavoprotein-like superfamily [SSF52218] (1-88)

Secondary structure (DSSP, 8-state):
-HHHHHHHHHHTT-TT-TTHHHHHTT--EEEEEEESSSHHHHTHHHHHHHHHHHHHHT--EEEEEEEE-SSTTGGGG-HHHHHHHHHHHHHHHHHHHHHH--

Sequence (102 aa):
MKNMIDRISQAIRDQRYPNLKEHLKTVETFVVAVGGDNPRIKGLPLIQQFKYTFDFLNMPFTGYVIGRASKPKEILQDKVALSQARLMNEQIKKLIQSREQS

Radius of gyration: 15.93 Å; chains: 1; bounding box: 40×24×40 Å

Organism: NCBI:txid588596

pLDDT: mean 92.38, std 6.89, range [56.16, 98.38]